Protein AF-A0AAD7AWJ8-F1 (afdb_monomer_lite)

Secondary structure (DSSP, 8-state):
-HHHHHHHH-TTPPP-SHHHHHHHHHHHHHHHHGGGSTTSHHHHHHHHHHHHHHHHHTT-----------TTT-HHHHHHTT--HHHHHHS-HHHHHHHHHH-HHHHHHHHHHHHHHHHHHHHT-----GGG--S--S-------

Foldseek 3Di:
DVVVVVCVVPVPDDQDDPVSVVVVVVVVVVLVVCCPVPPDPNVVVVVVVVVVVCCVVVVDPPQDFDDDPPQLVDCVLVVLVVHDSVNSVPDDSVRSVVVCVVPVPSVVVVVVVVVVVVPVVVVPPDPDPPVPPDDDDPDPTDRDD

InterPro domains:
  IPR025476 Helitron helicase-like domain [PF14214] (18-119)

pLDDT: mean 78.1, std 15.89, range [35.0, 94.25]

Radius of gyration: 24.48 Å; chains: 1; bounding box: 65×31×50 Å

Sequence (145 aa):
MELIRKWEFNPNAKPSNKDEKKAMRTLSKLKVLARDLKGSSSYKQCRCNEIRELIKKLFTPALFLTLNPADVADPLLGAMTGVLPDEWKSWNSFERHKFIVDNPGPAAIFFDEVIKAFIPLAGSASYVPPHMLRTQSPFKMEVSV

Structure (mmCIF, N/CA/C/O backbone):
data_AF-A0AAD7AWJ8-F1
#
_entry.id   AF-A0AAD7AWJ8-F1
#
loop_
_atom_site.group_PDB
_atom_site.id
_atom_site.type_symbol
_atom_site.label_atom_id
_atom_site.label_alt_id
_atom_site.label_comp_id
_atom_site.label_asym_id
_atom_site.label_entity_id
_atom_site.label_seq_id
_atom_site.pdbx_PDB_ins_code
_atom_site.Cartn_x
_atom_site.Cartn_y
_atom_site.Cartn_z
_atom_site.occupancy
_atom_site.B_iso_or_equiv
_atom_site.auth_seq_id
_atom_site.auth_comp_id
_atom_site.auth_asym_id
_atom_site.auth_atom_id
_atom_site.pdbx_PDB_model_num
ATOM 1 N N . MET A 1 1 ? -38.236 1.213 10.556 1.00 58.94 1 MET A N 1
ATOM 2 C CA . MET A 1 1 ? -38.077 2.234 9.498 1.00 58.94 1 MET A CA 1
ATOM 3 C C . MET A 1 1 ? -37.758 3.620 10.057 1.00 58.94 1 MET A C 1
ATOM 5 O O . MET A 1 1 ? -36.917 4.286 9.476 1.00 58.94 1 MET A O 1
ATOM 9 N N . GLU A 1 2 ? -38.339 4.054 11.185 1.00 74.94 2 GLU A N 1
ATOM 10 C CA . GLU A 1 2 ? -38.058 5.399 11.732 1.00 74.94 2 GLU A CA 1
ATOM 11 C C . GLU A 1 2 ? -36.612 5.625 12.198 1.00 74.94 2 GLU A C 1
ATOM 13 O O . GLU A 1 2 ? -36.048 6.674 11.907 1.00 74.94 2 GLU A O 1
ATOM 18 N N . LEU A 1 3 ? -35.975 4.638 12.843 1.00 79.50 3 LEU A N 1
ATOM 19 C CA . LEU A 1 3 ? -34.597 4.789 13.338 1.00 79.50 3 LEU A CA 1
ATOM 20 C C . LEU A 1 3 ? -33.586 5.074 12.214 1.00 79.50 3 LEU A C 1
ATOM 22 O O . LEU A 1 3 ? -32.659 5.851 12.409 1.00 79.50 3 LEU A O 1
ATOM 26 N N . ILE A 1 4 ? -33.789 4.467 11.038 1.00 83.81 4 ILE A N 1
ATOM 27 C CA . ILE A 1 4 ? -32.932 4.657 9.858 1.00 83.81 4 ILE A CA 1
ATOM 28 C C . ILE A 1 4 ? -33.041 6.104 9.375 1.00 83.81 4 ILE A C 1
ATOM 30 O O . ILE A 1 4 ? -32.034 6.800 9.324 1.00 83.81 4 ILE A O 1
ATOM 34 N N . ARG A 1 5 ? -34.268 6.592 9.151 1.00 87.38 5 ARG A N 1
ATOM 35 C CA . ARG A 1 5 ? -34.521 7.986 8.747 1.00 87.38 5 ARG A CA 1
ATOM 36 C C . ARG A 1 5 ? -33.967 8.994 9.755 1.00 87.38 5 ARG A C 1
ATOM 38 O O . ARG A 1 5 ? -33.432 10.034 9.385 1.00 87.38 5 ARG A O 1
ATOM 45 N N . LYS A 1 6 ? -34.068 8.676 11.048 1.00 86.31 6 LYS A N 1
ATOM 46 C CA . LYS A 1 6 ? -33.546 9.515 12.131 1.00 86.31 6 LYS A CA 1
ATOM 47 C C . LYS A 1 6 ? -32.018 9.627 12.094 1.00 86.31 6 LYS A C 1
ATOM 49 O O . LYS A 1 6 ? -31.489 10.701 12.370 1.00 86.31 6 LYS A O 1
ATOM 54 N N . TRP A 1 7 ? -31.320 8.546 11.746 1.00 88.25 7 TRP A N 1
ATOM 55 C CA . TRP A 1 7 ? -29.863 8.530 11.590 1.00 88.25 7 TRP A CA 1
ATOM 56 C C . TRP A 1 7 ? -29.369 9.118 10.272 1.00 88.25 7 TRP A C 1
ATOM 58 O O . TRP A 1 7 ? -28.308 9.733 10.268 1.00 88.25 7 TRP A O 1
ATOM 68 N N . GLU A 1 8 ? -30.135 8.991 9.188 1.00 89.75 8 GLU A N 1
ATOM 69 C CA . GLU A 1 8 ? -29.846 9.676 7.921 1.00 89.75 8 GLU A CA 1
ATOM 70 C C . GLU A 1 8 ? -29.866 11.200 8.095 1.00 89.75 8 GLU A C 1
ATOM 72 O O . GLU A 1 8 ? -29.002 11.893 7.567 1.00 89.75 8 GLU A O 1
ATOM 77 N N . PHE A 1 9 ? -30.811 11.722 8.886 1.00 90.19 9 PHE A N 1
ATOM 78 C CA . PHE A 1 9 ? -30.892 13.153 9.187 1.00 90.19 9 PHE A CA 1
ATOM 79 C C . PHE A 1 9 ? -29.867 13.606 10.238 1.00 90.19 9 PHE A C 1
ATOM 81 O O . PHE A 1 9 ? -29.297 14.690 10.135 1.00 90.19 9 PHE A O 1
ATOM 88 N N . ASN A 1 10 ? -29.635 12.796 11.275 1.00 88.44 10 ASN A N 1
ATOM 89 C CA . ASN A 1 10 ? -28.653 13.088 12.314 1.00 88.44 10 ASN A CA 1
ATOM 90 C C . ASN A 1 10 ? -27.931 11.803 12.763 1.00 88.44 10 ASN A C 1
ATOM 92 O O . ASN A 1 10 ? -28.481 11.041 13.569 1.00 88.44 10 ASN A O 1
ATOM 96 N N . PRO A 1 11 ? -26.667 11.603 12.343 1.00 86.88 11 PRO A N 1
ATOM 97 C CA . PRO A 1 11 ? -25.876 10.422 12.696 1.00 86.88 11 PRO A CA 1
ATOM 98 C C . PRO A 1 11 ? -25.694 10.212 14.207 1.00 86.88 11 PRO A C 1
ATOM 100 O O . PRO A 1 11 ? -25.488 9.091 14.663 1.00 86.88 11 PRO A O 1
ATOM 103 N N . ASN A 1 12 ? -25.799 11.281 15.002 1.00 85.44 12 ASN A N 1
ATOM 104 C CA . ASN A 1 12 ? -25.639 11.249 16.456 1.00 85.44 12 ASN A CA 1
ATOM 105 C C . ASN A 1 12 ? -26.976 11.111 17.209 1.00 85.44 12 ASN A C 1
ATOM 107 O O . ASN A 1 12 ? -27.014 11.229 18.439 1.00 85.44 12 ASN A O 1
ATOM 111 N N . ALA A 1 13 ? -28.092 10.886 16.506 1.00 88.44 13 ALA A N 1
ATOM 112 C CA . ALA A 1 13 ? -29.397 10.778 17.140 1.00 88.44 13 ALA A CA 1
ATOM 113 C C . ALA A 1 13 ? -29.486 9.552 18.063 1.00 88.44 13 ALA A C 1
ATOM 115 O O . ALA A 1 13 ? -29.151 8.420 17.700 1.00 88.44 13 ALA A O 1
ATOM 116 N N . LYS A 1 14 ? -29.993 9.776 19.280 1.00 87.75 14 LYS A N 1
ATOM 117 C CA . LYS A 1 14 ? -30.173 8.720 20.282 1.00 87.75 14 LYS A CA 1
ATOM 118 C C . LYS A 1 14 ? -31.520 7.999 20.104 1.00 87.75 14 LYS A C 1
ATOM 120 O O . LYS A 1 14 ? -32.518 8.638 19.742 1.00 87.75 14 LYS A O 1
ATOM 125 N N . PRO A 1 15 ? -31.579 6.687 20.404 1.00 87.38 15 PRO A N 1
ATOM 126 C CA . PRO A 1 15 ? -32.832 5.942 20.444 1.00 87.38 15 PRO A CA 1
ATOM 127 C C . PRO A 1 15 ? -33.724 6.484 21.569 1.00 87.38 15 PRO A C 1
ATOM 129 O O . PRO A 1 15 ? -33.347 6.512 22.743 1.00 87.38 15 PRO A O 1
ATOM 132 N N . SER A 1 16 ? -34.917 6.923 21.199 1.00 88.00 16 SER A N 1
ATOM 133 C CA . SER A 1 16 ? -35.913 7.539 22.076 1.00 88.00 16 SER A CA 1
ATOM 134 C C . SER A 1 16 ? -36.955 6.533 22.551 1.00 88.00 16 SER A C 1
ATOM 136 O O . SER A 1 16 ? -37.210 6.439 23.755 1.00 88.00 16 SER A O 1
ATOM 138 N N . ASN A 1 17 ? -37.519 5.747 21.631 1.00 89.94 17 ASN A N 1
ATOM 139 C CA . ASN A 1 17 ? -38.640 4.858 21.929 1.00 89.94 17 ASN A CA 1
ATOM 140 C C . ASN A 1 17 ? -38.168 3.448 22.359 1.00 89.94 17 ASN A C 1
ATOM 142 O O . ASN A 1 17 ? -36.981 3.107 22.285 1.00 89.94 17 ASN A O 1
ATOM 146 N N . LYS A 1 18 ? -39.088 2.629 22.888 1.00 90.56 18 LYS A N 1
ATOM 147 C CA . LYS A 1 18 ? -38.760 1.283 23.400 1.00 90.56 18 LYS A CA 1
ATOM 148 C C . LYS A 1 18 ? -38.235 0.356 22.297 1.00 90.56 18 LYS A C 1
ATOM 150 O O . LYS A 1 18 ? -37.292 -0.397 22.552 1.00 90.56 18 LYS A O 1
ATOM 155 N N . ASP A 1 19 ? -38.782 0.448 21.091 1.00 87.75 19 ASP A N 1
ATOM 156 C CA . ASP A 1 19 ? -38.421 -0.420 19.967 1.00 87.75 19 ASP A CA 1
ATOM 157 C C . ASP A 1 19 ? -37.052 -0.066 19.384 1.00 87.75 19 ASP A C 1
ATOM 159 O O . ASP A 1 19 ? -36.230 -0.951 19.158 1.00 87.75 19 ASP A O 1
ATOM 163 N N . GLU A 1 20 ? -36.737 1.222 19.260 1.00 89.88 20 GLU A N 1
ATOM 164 C CA . GLU A 1 20 ? -35.418 1.744 18.902 1.00 89.88 20 GLU A CA 1
ATOM 165 C C . GLU A 1 20 ? -34.364 1.282 19.909 1.00 89.88 20 GLU A C 1
ATOM 167 O O . GLU A 1 20 ? -33.299 0.793 19.532 1.00 89.88 20 GLU A O 1
ATOM 172 N N . LYS A 1 21 ? -34.669 1.370 21.211 1.00 90.94 21 LYS A N 1
ATOM 173 C CA . LYS A 1 21 ? -33.772 0.874 22.265 1.00 90.94 21 LYS A CA 1
ATOM 174 C C . LYS A 1 21 ? -33.572 -0.641 22.165 1.00 90.94 21 LYS A C 1
ATOM 176 O O . LYS A 1 21 ? -32.459 -1.121 22.382 1.00 90.94 21 LYS A O 1
ATOM 181 N N . LYS A 1 22 ? -34.613 -1.406 21.823 1.00 91.50 22 LYS A N 1
ATOM 182 C CA . LYS A 1 22 ? -34.533 -2.864 21.628 1.00 91.50 22 LYS A CA 1
ATOM 183 C C . LYS A 1 22 ? -33.719 -3.232 20.381 1.00 91.50 22 LYS A C 1
ATOM 185 O O . LYS A 1 22 ? -32.866 -4.119 20.457 1.00 91.50 22 LYS A O 1
ATOM 190 N N . ALA A 1 23 ? -33.917 -2.522 19.273 1.00 89.12 23 ALA A N 1
ATOM 191 C CA . ALA A 1 23 ? -33.129 -2.669 18.052 1.00 89.12 23 ALA A CA 1
ATOM 192 C C . ALA A 1 23 ? -31.647 -2.375 18.321 1.00 89.12 23 ALA A C 1
ATOM 194 O O . ALA A 1 23 ? -30.788 -3.196 18.004 1.00 89.12 23 ALA A O 1
ATOM 195 N N . MET A 1 24 ? -31.349 -1.282 19.030 1.00 89.56 24 MET A N 1
ATOM 196 C CA . MET A 1 24 ? -29.982 -0.932 19.422 1.00 89.56 24 MET A CA 1
ATOM 197 C C . MET A 1 24 ? -29.328 -1.978 20.317 1.00 89.56 24 MET A C 1
ATOM 199 O O . MET A 1 24 ? -28.179 -2.342 20.093 1.00 89.56 24 MET A O 1
ATOM 203 N N . ARG A 1 25 ? -30.054 -2.526 21.298 1.00 90.94 25 ARG A N 1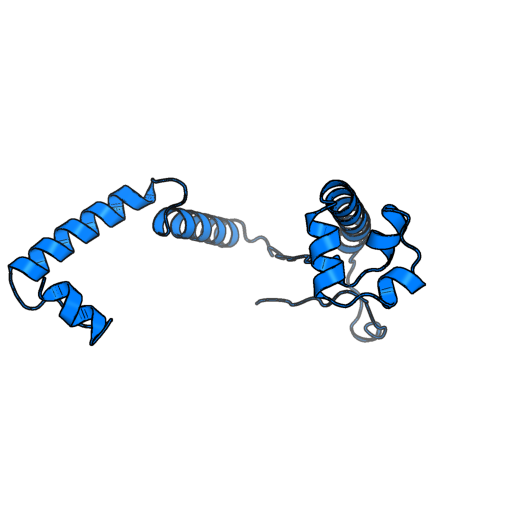
ATOM 204 C CA . ARG A 1 25 ? -29.540 -3.634 22.121 1.00 90.94 25 ARG A CA 1
ATOM 205 C C . ARG A 1 25 ? -29.194 -4.858 21.274 1.00 90.94 25 ARG A C 1
ATOM 207 O O . ARG A 1 25 ? -28.197 -5.518 21.549 1.00 90.94 25 ARG A O 1
ATOM 214 N N . THR A 1 26 ? -29.998 -5.154 20.258 1.00 90.25 26 THR A N 1
ATOM 215 C CA . THR A 1 26 ? -29.768 -6.287 19.351 1.00 90.25 26 THR A CA 1
ATOM 216 C C . THR A 1 26 ? -28.537 -6.047 18.476 1.00 90.25 26 THR A C 1
ATOM 218 O O . THR A 1 26 ? -27.658 -6.904 18.416 1.00 90.25 26 THR A O 1
ATOM 221 N N . LEU A 1 27 ? -28.408 -4.852 17.891 1.00 87.38 27 LEU A N 1
ATOM 222 C CA . LEU A 1 27 ? -27.224 -4.445 17.127 1.00 87.38 27 LEU A CA 1
ATOM 223 C C . LEU A 1 27 ? -25.948 -4.467 17.974 1.00 87.38 27 LEU A C 1
ATOM 225 O O . LEU A 1 27 ? -24.922 -4.957 17.516 1.00 87.38 27 LEU A O 1
ATOM 229 N N . SER A 1 28 ? -26.003 -4.005 19.226 1.00 85.75 28 SER A N 1
ATOM 230 C CA . SER A 1 28 ? -24.856 -4.071 20.137 1.00 85.75 28 SER A CA 1
ATOM 231 C C . SER A 1 28 ? -24.426 -5.510 20.419 1.00 85.75 28 SER A C 1
ATOM 233 O O . SER A 1 28 ? -23.231 -5.790 20.426 1.00 85.75 28 SER A O 1
ATOM 235 N N . LYS A 1 29 ? -25.373 -6.442 20.597 1.00 87.31 29 LYS A N 1
ATOM 236 C CA . LYS A 1 29 ? -25.061 -7.873 20.755 1.00 87.31 29 LYS A CA 1
ATOM 237 C C . LYS A 1 29 ? -24.415 -8.454 19.496 1.00 87.31 29 LYS A C 1
ATOM 239 O O . LYS A 1 29 ? -23.409 -9.147 19.600 1.00 87.31 29 LYS A O 1
ATOM 244 N N . LEU A 1 30 ? -24.938 -8.119 18.315 1.00 83.94 30 LEU A N 1
ATOM 245 C CA . LEU A 1 30 ? -24.335 -8.516 17.039 1.00 83.94 30 LEU A CA 1
ATOM 246 C C . LEU A 1 30 ? -22.922 -7.950 16.872 1.00 83.94 30 LEU A C 1
ATOM 248 O O . LEU A 1 30 ? -22.031 -8.658 16.421 1.00 83.94 30 LEU A O 1
ATOM 252 N N . LYS A 1 31 ? -22.689 -6.700 17.285 1.00 79.44 31 LYS A N 1
ATOM 253 C CA . LYS A 1 31 ? -21.367 -6.064 17.237 1.00 79.44 31 LYS A CA 1
ATOM 254 C C . LYS A 1 31 ? -20.340 -6.791 18.109 1.00 79.44 31 LYS A C 1
ATOM 256 O O . LYS A 1 31 ? -19.187 -6.904 17.706 1.00 79.44 31 LYS A O 1
ATOM 261 N N . VAL A 1 32 ? -20.755 -7.300 19.273 1.00 78.44 32 VAL A N 1
ATOM 262 C CA . VAL A 1 32 ? -19.895 -8.123 20.141 1.00 78.44 32 VAL A CA 1
ATOM 263 C C . VAL A 1 32 ? -19.515 -9.426 19.439 1.00 78.44 32 VAL A C 1
ATOM 265 O O . VAL A 1 32 ? -18.333 -9.738 19.373 1.00 78.44 32 VAL A O 1
ATOM 268 N N . LEU A 1 33 ? -20.481 -10.128 18.839 1.00 77.56 33 LEU A N 1
ATOM 269 C CA . LEU A 1 33 ? -20.227 -11.366 18.087 1.00 77.56 33 LEU A CA 1
ATOM 270 C C . LEU A 1 33 ? -19.363 -11.128 16.839 1.00 77.56 33 LEU A C 1
ATOM 272 O O . LEU A 1 33 ? -18.519 -11.943 16.484 1.00 77.56 33 LEU A O 1
ATOM 276 N N . ALA A 1 34 ? -19.532 -9.978 16.185 1.00 74.12 34 ALA A N 1
ATOM 277 C CA . ALA A 1 34 ? -18.757 -9.605 15.010 1.00 74.12 34 ALA A CA 1
ATOM 278 C C . ALA A 1 34 ? -17.281 -9.323 15.326 1.00 74.12 34 ALA A C 1
ATOM 280 O O . ALA A 1 34 ? -16.478 -9.267 14.397 1.00 74.12 34 ALA A O 1
ATOM 281 N N . ARG A 1 35 ? -16.892 -9.142 16.596 1.00 69.62 35 ARG A N 1
ATOM 282 C CA . ARG A 1 35 ? -15.489 -8.922 16.979 1.00 69.62 35 ARG A CA 1
ATOM 283 C C . ARG A 1 35 ? -14.588 -10.090 16.578 1.00 69.62 35 ARG A C 1
ATOM 285 O O . ARG A 1 35 ? -13.464 -9.842 16.154 1.00 69.62 35 ARG A O 1
ATOM 292 N N . ASP A 1 36 ? -15.107 -11.311 16.632 1.00 74.50 36 ASP A N 1
ATOM 293 C CA . ASP A 1 36 ? -14.354 -12.525 16.298 1.00 74.50 36 ASP A CA 1
ATOM 294 C C . ASP A 1 36 ? -14.485 -12.906 14.815 1.00 74.50 36 ASP A C 1
ATOM 296 O O . ASP A 1 36 ? -13.790 -13.791 14.315 1.00 74.50 36 ASP A O 1
ATOM 300 N N . LEU A 1 37 ? -15.338 -12.195 14.068 1.00 81.69 37 LEU A N 1
ATOM 301 C CA . LEU A 1 37 ? -15.486 -12.387 12.634 1.00 81.69 37 LEU A CA 1
ATOM 302 C C . LEU A 1 37 ? -14.303 -11.750 11.897 1.00 81.69 37 LEU A C 1
ATOM 304 O O . LEU A 1 37 ? -14.227 -10.526 11.740 1.00 81.69 37 LEU A O 1
ATOM 308 N N . LYS A 1 38 ? -13.391 -12.594 11.408 1.00 78.44 38 LYS A N 1
ATOM 309 C CA . LYS A 1 38 ? -12.217 -12.175 10.635 1.00 78.44 38 LYS A CA 1
ATOM 310 C C . LYS A 1 38 ? -12.633 -11.253 9.481 1.00 78.44 38 LYS A C 1
ATOM 312 O O . LYS A 1 38 ? -13.465 -11.606 8.654 1.00 78.44 38 LYS A O 1
ATOM 317 N N . GLY A 1 39 ? -12.038 -10.061 9.436 1.00 79.88 39 GLY A N 1
ATOM 318 C CA . GLY A 1 39 ? -12.308 -9.043 8.412 1.00 79.88 39 GLY A CA 1
ATOM 319 C C . GLY A 1 39 ? -13.353 -7.990 8.794 1.00 79.88 39 GLY A C 1
ATOM 320 O O . GLY A 1 39 ? -13.399 -6.939 8.152 1.00 79.88 39 GLY A O 1
ATOM 321 N N . SER A 1 40 ? -14.124 -8.195 9.868 1.00 82.25 40 SER A N 1
ATOM 322 C CA . SER A 1 40 ? -15.043 -7.173 10.372 1.00 82.25 40 SER A CA 1
ATOM 3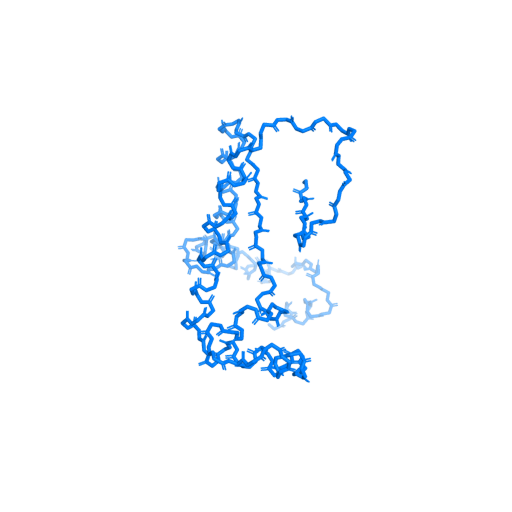23 C C . SER A 1 40 ? -14.295 -5.929 10.880 1.00 82.25 40 SER A C 1
ATOM 325 O O . SER A 1 40 ? -13.122 -5.981 11.264 1.00 82.25 40 SER A O 1
ATOM 327 N N . SER A 1 41 ? -14.991 -4.791 10.941 1.00 81.88 41 SER A N 1
ATOM 328 C CA . SER A 1 41 ? -14.461 -3.557 11.544 1.00 81.88 41 SER A CA 1
ATOM 329 C C . SER A 1 41 ? -14.001 -3.777 12.995 1.00 81.88 41 SER A C 1
ATOM 331 O O . SER A 1 41 ? -12.938 -3.301 13.393 1.00 81.88 41 SER A O 1
ATOM 333 N N . SER A 1 42 ? -14.782 -4.527 13.779 1.00 78.44 42 SER A N 1
ATOM 334 C CA . SER A 1 42 ? -14.485 -4.777 15.194 1.00 78.44 42 SER A CA 1
ATOM 335 C C . SER A 1 42 ? -13.304 -5.737 15.372 1.00 78.44 42 SER A C 1
ATOM 337 O O . SER A 1 42 ? -12.504 -5.535 16.284 1.00 78.44 42 SER A O 1
ATOM 339 N N . TYR A 1 43 ? -13.131 -6.703 14.462 1.00 83.25 43 TYR A N 1
ATOM 340 C CA . TYR A 1 43 ? -11.949 -7.564 14.403 1.00 83.25 43 TYR A CA 1
ATOM 341 C C . TYR A 1 43 ? -10.680 -6.753 14.120 1.00 83.25 43 TYR A C 1
ATOM 343 O O . TYR A 1 43 ? -9.709 -6.845 14.870 1.00 83.25 43 TYR A O 1
ATOM 351 N N . LYS A 1 44 ? -10.695 -5.886 13.095 1.00 85.62 44 LYS A N 1
ATOM 352 C CA . LYS A 1 44 ? -9.555 -5.004 12.771 1.00 85.62 44 LYS A CA 1
ATOM 353 C C . LYS A 1 44 ? -9.169 -4.125 13.964 1.00 85.62 44 LYS A C 1
ATOM 355 O O . LYS A 1 44 ? -8.002 -4.084 14.343 1.00 85.62 44 LYS A O 1
ATOM 360 N N . GLN A 1 45 ? -10.156 -3.494 14.607 1.00 86.31 45 GLN A N 1
ATOM 361 C CA . GLN A 1 45 ? -9.922 -2.674 15.797 1.00 86.31 45 GLN A CA 1
ATOM 362 C C . GLN A 1 45 ? -9.320 -3.487 16.954 1.00 86.31 45 GLN A C 1
ATOM 364 O O . GLN A 1 45 ? -8.418 -2.997 17.632 1.00 86.31 45 GLN A O 1
ATOM 369 N N . CYS A 1 46 ? -9.793 -4.720 17.176 1.00 86.25 46 CYS A N 1
ATOM 370 C CA . CYS A 1 46 ? -9.246 -5.614 18.197 1.00 86.25 46 CYS A CA 1
ATOM 371 C C . CYS A 1 46 ? -7.755 -5.881 17.965 1.00 86.25 46 CYS A C 1
ATOM 373 O O . CYS A 1 46 ? -6.955 -5.672 18.872 1.00 86.25 46 CYS A O 1
ATOM 375 N N . ARG A 1 47 ? -7.369 -6.227 16.731 1.00 87.44 47 ARG A N 1
ATOM 376 C CA . ARG A 1 47 ? -5.967 -6.485 16.365 1.00 87.44 47 ARG A CA 1
ATOM 377 C 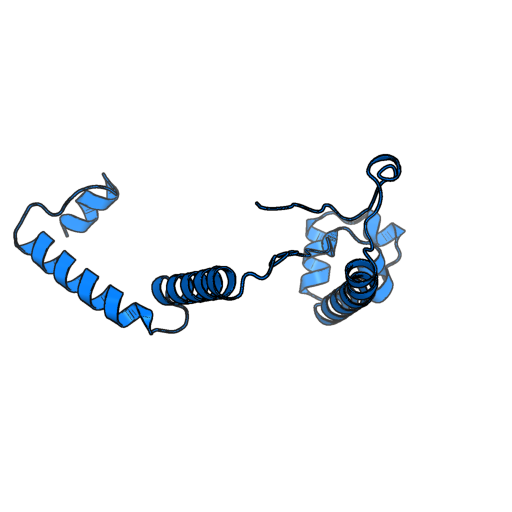C . ARG A 1 47 ? -5.081 -5.249 16.531 1.00 87.44 47 ARG A C 1
ATOM 379 O O . ARG A 1 47 ? -3.981 -5.356 17.060 1.00 87.44 47 ARG A O 1
ATOM 386 N N . CYS A 1 48 ? -5.559 -4.062 16.152 1.00 86.56 48 CYS A N 1
ATOM 387 C CA . CYS A 1 48 ? -4.817 -2.819 16.392 1.00 86.56 48 CYS A CA 1
ATOM 388 C C . CYS A 1 48 ? -4.635 -2.534 17.889 1.00 86.56 48 CYS A C 1
ATOM 390 O O . CYS A 1 48 ? -3.578 -2.061 18.300 1.00 86.56 48 CYS A O 1
ATOM 392 N N . ASN A 1 49 ? -5.657 -2.807 18.706 1.00 88.25 49 ASN A N 1
ATOM 393 C CA . ASN A 1 49 ? -5.552 -2.661 20.155 1.00 88.25 49 ASN A CA 1
ATOM 394 C C . ASN A 1 49 ? -4.526 -3.647 20.737 1.00 88.25 49 ASN A C 1
ATOM 396 O O . ASN A 1 49 ? -3.704 -3.228 21.540 1.00 88.25 49 ASN A O 1
ATOM 400 N N . GLU A 1 50 ? -4.521 -4.909 20.299 1.00 88.56 50 GLU A N 1
ATOM 401 C CA . GLU A 1 50 ? -3.520 -5.908 20.710 1.00 88.56 50 GLU A CA 1
ATOM 402 C C . GLU A 1 50 ? -2.093 -5.461 20.379 1.00 88.56 50 GLU A C 1
ATOM 404 O O . GLU A 1 50 ? -1.227 -5.501 21.248 1.00 88.56 50 GLU A O 1
ATOM 409 N N . ILE A 1 51 ? -1.854 -4.966 19.159 1.00 84.25 51 ILE A N 1
ATOM 410 C CA . ILE A 1 51 ? -0.548 -4.425 18.753 1.00 84.25 51 ILE A CA 1
ATOM 411 C C . ILE A 1 51 ? -0.138 -3.263 19.668 1.00 84.25 51 ILE A C 1
ATOM 413 O O . ILE A 1 51 ? 0.987 -3.243 20.160 1.00 84.25 51 ILE A O 1
ATOM 417 N N . ARG A 1 52 ? -1.053 -2.325 19.960 1.00 83.62 52 ARG A N 1
ATOM 418 C CA . ARG A 1 52 ? -0.777 -1.208 20.883 1.00 83.62 52 ARG A CA 1
ATOM 419 C C . ARG A 1 52 ? -0.422 -1.680 22.289 1.00 83.62 52 ARG A C 1
ATOM 421 O O . ARG A 1 52 ? 0.501 -1.135 22.886 1.00 83.62 52 ARG A O 1
ATOM 428 N N . GLU A 1 53 ? -1.117 -2.681 22.815 1.00 86.25 53 GLU A N 1
ATOM 429 C CA . GLU A 1 53 ? -0.810 -3.229 24.140 1.00 86.25 53 GLU A CA 1
ATOM 430 C C . GLU A 1 53 ? 0.522 -3.993 24.160 1.00 86.25 53 GLU A C 1
ATOM 432 O O . GLU A 1 53 ? 1.276 -3.873 25.125 1.00 86.25 53 GLU A O 1
ATOM 437 N N . LEU A 1 54 ? 0.871 -4.704 23.082 1.00 82.19 54 LEU A N 1
ATOM 438 C CA . LEU A 1 54 ? 2.190 -5.327 22.936 1.00 82.19 54 LEU A CA 1
ATOM 439 C C . LEU A 1 54 ? 3.314 -4.282 22.939 1.00 82.19 54 LEU A C 1
ATOM 441 O O . LEU A 1 54 ? 4.293 -4.460 23.660 1.00 82.19 54 LEU A O 1
ATOM 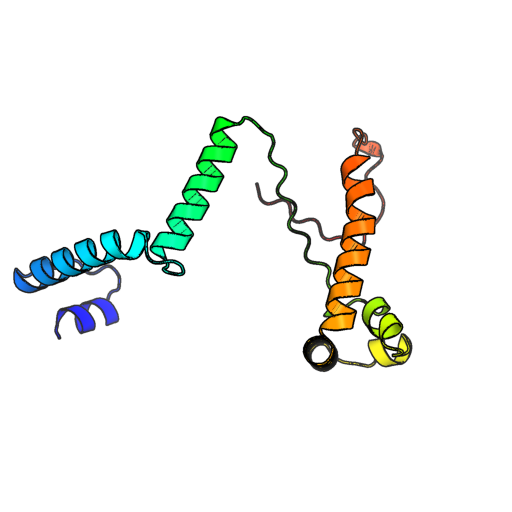445 N N . ILE A 1 55 ? 3.147 -3.173 22.211 1.00 77.31 55 ILE A N 1
ATOM 446 C CA . ILE A 1 55 ? 4.114 -2.060 22.184 1.00 77.31 55 ILE A CA 1
ATOM 447 C C . ILE A 1 55 ? 4.300 -1.471 23.585 1.00 77.31 55 ILE A C 1
ATOM 449 O O . ILE A 1 55 ? 5.427 -1.340 24.058 1.00 77.31 55 ILE A O 1
ATOM 453 N N . LYS A 1 56 ? 3.195 -1.156 24.276 1.00 81.44 56 LYS A N 1
ATOM 454 C CA . LYS A 1 56 ? 3.235 -0.599 25.637 1.00 81.44 56 LYS A CA 1
ATOM 455 C C . LYS A 1 56 ? 3.926 -1.536 26.624 1.00 81.44 56 LYS A C 1
ATOM 457 O O . LYS A 1 56 ? 4.686 -1.078 27.468 1.00 81.44 56 LYS A O 1
ATOM 462 N N . LYS A 1 57 ? 3.642 -2.839 26.539 1.00 82.69 57 LYS A N 1
ATOM 463 C CA . LYS A 1 57 ? 4.158 -3.837 27.482 1.00 82.69 57 LYS A CA 1
ATOM 464 C C . LYS A 1 57 ? 5.640 -4.133 27.273 1.00 82.69 57 LYS A C 1
ATOM 466 O O . LYS A 1 57 ? 6.351 -4.360 28.246 1.00 82.69 57 LYS A O 1
ATOM 471 N N . LEU A 1 58 ? 6.096 -4.181 26.024 1.00 77.38 58 LEU A N 1
ATOM 472 C CA . LEU A 1 58 ? 7.452 -4.621 25.699 1.00 77.38 58 LEU A CA 1
ATOM 473 C C . LEU A 1 58 ? 8.500 -3.503 25.797 1.00 77.38 58 LEU A C 1
ATOM 475 O O . LEU A 1 58 ? 9.662 -3.773 25.501 1.00 77.38 58 LEU A O 1
ATOM 479 N N . PHE A 1 59 ? 8.114 -2.279 26.202 1.00 62.16 59 PHE A N 1
ATOM 480 C CA . PHE A 1 59 ? 8.989 -1.094 26.322 1.00 62.16 59 PHE A CA 1
ATOM 481 C C . PHE A 1 59 ? 9.942 -0.910 25.137 1.00 62.16 59 PHE A C 1
ATOM 483 O O . PHE A 1 59 ? 11.014 -0.320 25.252 1.00 62.16 59 PHE A O 1
ATOM 490 N N . THR A 1 60 ? 9.569 -1.440 23.978 1.00 58.00 60 THR A N 1
ATOM 491 C CA . THR A 1 60 ? 10.408 -1.365 22.802 1.00 58.00 60 THR A CA 1
ATOM 492 C C . THR A 1 60 ? 10.138 0.014 22.226 1.00 58.00 60 THR A C 1
ATOM 494 O O . THR A 1 60 ? 8.966 0.315 21.973 1.00 58.00 60 THR A O 1
ATOM 497 N N . PRO A 1 61 ? 11.148 0.877 22.019 1.00 60.44 61 PRO A N 1
ATOM 498 C CA . PRO A 1 61 ? 11.001 1.98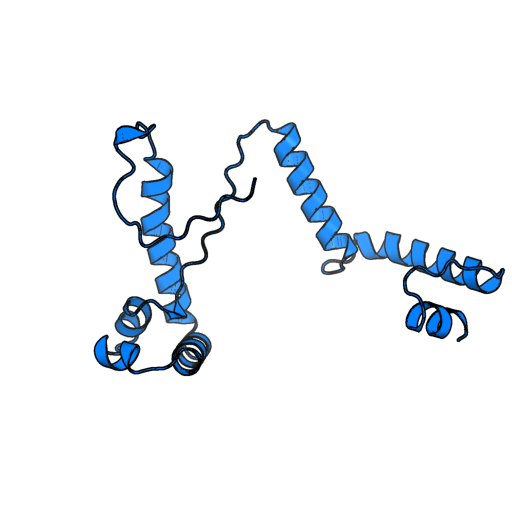2 21.088 1.00 60.44 61 PRO A CA 1
ATOM 499 C C . PRO A 1 61 ? 10.730 1.351 19.721 1.00 60.44 61 PRO A C 1
ATOM 501 O O . PRO A 1 61 ? 11.634 0.992 18.973 1.00 60.44 61 PRO A O 1
ATOM 504 N N . ALA A 1 62 ? 9.456 1.082 19.459 1.00 59.22 62 ALA A N 1
ATOM 505 C CA . ALA A 1 62 ? 9.006 0.450 18.246 1.00 59.22 62 ALA A CA 1
ATOM 506 C C . ALA A 1 62 ? 9.000 1.549 17.191 1.00 59.22 62 ALA A C 1
ATOM 508 O O . ALA A 1 62 ? 8.057 2.331 17.079 1.00 59.22 62 ALA A O 1
ATOM 509 N N . LEU A 1 63 ? 10.115 1.655 16.475 1.00 64.44 63 LEU A N 1
ATOM 510 C CA . LEU A 1 63 ? 10.215 2.507 15.308 1.00 64.44 63 LEU A CA 1
ATOM 511 C C . LEU A 1 63 ? 9.373 1.865 14.199 1.00 64.44 63 LEU A C 1
ATOM 513 O O . LEU A 1 63 ? 9.800 0.916 13.543 1.00 64.44 63 LEU A O 1
ATOM 517 N N . PHE A 1 64 ? 8.150 2.359 14.020 1.00 63.59 64 PHE A N 1
ATOM 518 C CA . PHE A 1 64 ? 7.293 1.957 12.910 1.00 63.59 64 PHE A CA 1
ATOM 519 C C . PHE A 1 64 ? 7.679 2.750 11.667 1.00 63.59 64 PHE A C 1
ATOM 521 O O . PHE A 1 64 ? 7.251 3.887 11.479 1.00 63.59 64 PHE A O 1
ATOM 528 N N . LEU A 1 65 ? 8.494 2.139 10.810 1.00 66.62 65 LEU A N 1
ATOM 529 C CA . LEU A 1 65 ? 8.794 2.675 9.487 1.00 66.62 65 LEU A CA 1
ATOM 530 C C . LEU A 1 65 ? 7.788 2.107 8.493 1.00 66.62 65 LEU A C 1
ATOM 532 O O . LEU A 1 65 ? 7.799 0.914 8.197 1.00 66.62 65 LEU A O 1
ATOM 536 N N . THR A 1 66 ? 6.916 2.969 7.976 1.00 71.00 66 THR A N 1
ATOM 537 C CA . THR A 1 66 ? 6.116 2.628 6.798 1.00 71.00 66 THR A CA 1
ATOM 538 C C . THR A 1 66 ? 6.912 3.042 5.573 1.00 71.00 66 THR A C 1
ATOM 540 O O . THR A 1 66 ? 7.063 4.229 5.296 1.00 71.00 66 THR A O 1
ATOM 543 N N . LEU A 1 67 ? 7.452 2.060 4.859 1.00 69.19 67 LEU A N 1
ATOM 544 C CA . LEU A 1 67 ? 8.127 2.287 3.589 1.00 69.19 67 LEU A CA 1
ATOM 545 C C . LEU A 1 67 ? 7.099 2.113 2.483 1.00 69.19 67 LEU A C 1
ATOM 547 O O . LEU A 1 67 ? 6.613 1.010 2.247 1.00 69.19 67 LEU A O 1
ATOM 551 N N . ASN A 1 68 ? 6.761 3.216 1.830 1.00 71.25 68 ASN A N 1
ATOM 552 C CA . ASN A 1 68 ? 5.983 3.201 0.604 1.00 71.25 68 ASN A CA 1
ATOM 553 C C . ASN A 1 68 ? 6.910 3.661 -0.527 1.00 71.25 68 ASN A C 1
ATOM 555 O O . ASN A 1 68 ? 6.976 4.868 -0.783 1.00 71.25 68 ASN A O 1
ATOM 559 N N . PRO A 1 69 ? 7.720 2.761 -1.119 1.00 68.44 69 PRO A N 1
ATOM 560 C CA . PRO A 1 69 ? 8.527 3.143 -2.265 1.00 68.44 69 PRO A CA 1
ATOM 561 C C . PRO A 1 69 ? 7.581 3.642 -3.354 1.00 68.44 69 PRO A C 1
ATOM 563 O O . PRO A 1 69 ? 6.588 2.988 -3.658 1.00 68.44 69 PRO A O 1
ATOM 566 N N . ALA A 1 70 ? 7.853 4.827 -3.898 1.00 73.88 70 ALA A N 1
ATOM 567 C CA . ALA A 1 70 ? 7.053 5.402 -4.972 1.00 73.88 70 ALA A CA 1
ATOM 568 C C . ALA A 1 70 ? 7.371 4.685 -6.296 1.00 73.88 70 ALA A C 1
ATOM 570 O O . ALA A 1 70 ? 7.965 5.263 -7.203 1.00 73.88 70 ALA A O 1
ATOM 571 N N . ASP A 1 71 ? 6.983 3.416 -6.378 1.00 71.75 71 ASP A N 1
ATOM 572 C CA . ASP A 1 71 ? 7.125 2.507 -7.517 1.00 71.75 71 ASP A CA 1
ATOM 573 C C . ASP A 1 71 ? 6.609 3.114 -8.833 1.00 71.75 71 ASP A C 1
ATOM 575 O O . ASP A 1 71 ? 7.258 3.013 -9.869 1.00 71.75 71 ASP A O 1
ATOM 579 N N . VAL A 1 72 ? 5.505 3.859 -8.782 1.00 81.00 72 VAL A N 1
ATOM 580 C CA . VAL A 1 72 ? 4.928 4.594 -9.925 1.00 81.00 72 VAL A CA 1
ATOM 581 C C . VAL A 1 72 ? 5.862 5.669 -10.482 1.00 81.00 72 VAL A C 1
ATOM 583 O O . VAL A 1 72 ? 5.832 5.978 -11.675 1.00 81.00 72 VAL A O 1
ATOM 586 N N . ALA A 1 73 ? 6.653 6.311 -9.627 1.00 78.94 73 ALA A N 1
ATOM 587 C CA . ALA A 1 73 ? 7.503 7.419 -10.038 1.00 78.94 73 ALA A CA 1
ATOM 588 C C . ALA A 1 73 ? 8.892 6.953 -10.487 1.00 78.94 73 ALA A C 1
ATOM 590 O O . ALA A 1 73 ? 9.560 7.702 -11.201 1.00 78.94 73 ALA A O 1
ATOM 591 N N . ASP A 1 74 ? 9.309 5.748 -10.096 1.00 85.12 74 ASP A N 1
ATOM 592 C CA . ASP A 1 74 ? 10.678 5.276 -10.258 1.00 85.12 74 ASP A CA 1
ATOM 593 C C . ASP A 1 74 ? 10.911 4.631 -11.640 1.00 85.12 74 ASP A C 1
ATOM 595 O O . ASP A 1 74 ? 10.346 3.575 -11.937 1.00 85.12 74 ASP A O 1
ATOM 599 N N . PRO A 1 75 ? 11.761 5.221 -12.506 1.00 86.56 75 PRO A N 1
ATOM 600 C CA . PRO A 1 75 ? 12.098 4.631 -13.799 1.00 86.56 75 PRO A CA 1
ATOM 601 C C . PRO A 1 75 ? 12.802 3.276 -13.699 1.00 86.56 75 PRO A C 1
ATOM 603 O O . PRO A 1 75 ? 12.841 2.554 -14.695 1.00 86.56 75 PRO A O 1
ATOM 606 N N . LEU A 1 76 ? 13.364 2.919 -12.537 1.00 86.50 76 LEU A N 1
ATOM 607 C CA . LEU A 1 76 ? 14.010 1.625 -12.329 1.00 86.50 76 LEU A CA 1
ATOM 608 C C . LEU A 1 76 ? 13.023 0.475 -12.542 1.00 86.50 76 LEU A C 1
ATOM 610 O O . LEU A 1 76 ? 13.382 -0.532 -13.149 1.00 86.50 76 LEU A O 1
ATOM 614 N N . LEU A 1 77 ? 11.767 0.652 -12.126 1.00 87.19 77 LEU A N 1
ATOM 615 C CA . LEU A 1 77 ? 10.718 -0.335 -12.355 1.00 87.19 77 LEU A CA 1
ATOM 616 C C . LEU A 1 77 ? 10.448 -0.538 -13.853 1.00 87.19 77 LEU A C 1
ATOM 618 O O . LEU A 1 77 ? 10.359 -1.673 -14.322 1.00 87.19 77 LEU A O 1
ATOM 622 N N . GLY A 1 78 ? 10.401 0.555 -14.620 1.00 87.75 78 GLY A N 1
ATOM 623 C CA . GLY A 1 78 ? 10.345 0.505 -16.082 1.00 87.75 78 GLY A CA 1
ATOM 624 C C . GLY A 1 78 ? 11.545 -0.236 -16.675 1.00 87.75 78 GLY A C 1
ATOM 625 O O . GLY A 1 78 ? 11.373 -1.177 -17.448 1.00 87.75 78 GLY A O 1
ATOM 626 N N . ALA A 1 79 ? 12.760 0.091 -16.237 1.00 87.81 79 ALA A N 1
ATOM 627 C CA . ALA A 1 79 ? 13.979 -0.548 -16.730 1.00 87.81 79 ALA A CA 1
ATOM 628 C C . ALA A 1 79 ? 14.006 -2.067 -16.473 1.00 87.81 79 ALA A C 1
ATOM 630 O O . ALA A 1 79 ? 14.410 -2.830 -17.350 1.00 87.81 79 ALA A O 1
ATOM 631 N N . MET A 1 80 ? 13.509 -2.528 -15.318 1.00 86.12 80 MET A N 1
ATOM 632 C CA . MET A 1 80 ? 13.406 -3.960 -14.980 1.00 86.12 80 MET A CA 1
ATOM 633 C C . MET A 1 80 ? 12.445 -4.737 -15.891 1.00 86.12 80 MET A C 1
ATOM 635 O O . MET A 1 80 ? 12.522 -5.961 -15.969 1.00 86.12 80 MET A O 1
ATOM 639 N N . THR A 1 81 ? 11.558 -4.032 -16.591 1.00 87.38 81 THR A N 1
ATOM 640 C CA . THR A 1 81 ? 10.607 -4.602 -17.557 1.00 87.38 81 THR A CA 1
ATOM 641 C C . THR A 1 81 ? 11.005 -4.366 -19.012 1.00 87.38 81 THR A C 1
ATOM 643 O O . THR A 1 81 ? 10.280 -4.767 -19.919 1.00 87.38 81 THR A O 1
ATOM 646 N N . GLY A 1 82 ? 12.169 -3.751 -19.246 1.00 89.00 82 GLY A N 1
ATOM 647 C CA . GLY A 1 82 ? 12.672 -3.429 -20.581 1.00 89.00 82 GLY A CA 1
ATOM 648 C C . GLY A 1 82 ? 12.160 -2.105 -21.156 1.00 89.00 82 GLY A C 1
ATOM 649 O O . GLY A 1 82 ? 12.464 -1.803 -22.307 1.00 89.00 82 GLY A O 1
ATOM 650 N N . VAL A 1 83 ? 11.425 -1.302 -20.379 1.00 91.50 83 VAL A N 1
ATOM 651 C CA . VAL A 1 83 ? 11.009 0.051 -20.775 1.00 91.50 83 VAL A CA 1
ATOM 652 C C . VAL A 1 83 ? 12.190 1.002 -20.608 1.00 91.50 83 VAL A C 1
ATOM 654 O O . VAL A 1 83 ? 12.820 1.059 -19.548 1.00 91.50 83 VAL A O 1
ATOM 657 N N . LEU A 1 84 ? 12.501 1.772 -21.651 1.00 92.50 84 LEU A N 1
ATOM 658 C CA . LEU A 1 84 ? 13.595 2.739 -21.594 1.00 92.50 84 LEU A CA 1
ATOM 659 C C . LEU A 1 84 ? 13.253 3.892 -20.629 1.00 92.50 84 LEU A C 1
ATOM 661 O O . LEU A 1 84 ? 12.103 4.332 -20.580 1.00 92.50 84 LEU A O 1
ATOM 665 N N . PRO A 1 85 ? 14.228 4.462 -19.893 1.00 88.00 85 PRO A N 1
ATOM 666 C CA . PRO A 1 85 ? 13.954 5.543 -18.943 1.00 88.00 85 PRO A CA 1
ATOM 667 C C . PRO A 1 85 ? 13.289 6.778 -19.565 1.00 88.00 85 PRO A C 1
ATOM 669 O O . PRO A 1 85 ? 12.475 7.432 -18.914 1.00 88.00 85 PRO A O 1
ATOM 672 N N . ASP A 1 86 ? 13.623 7.106 -20.812 1.00 91.75 86 ASP A N 1
ATOM 673 C CA . ASP A 1 86 ? 13.037 8.249 -21.519 1.00 91.75 86 ASP A CA 1
ATOM 674 C C . ASP A 1 86 ? 11.586 7.977 -21.934 1.00 91.75 86 ASP A C 1
ATOM 676 O O . ASP A 1 86 ? 10.735 8.862 -21.831 1.00 91.75 86 ASP A O 1
ATOM 680 N N . GLU A 1 87 ? 11.279 6.730 -22.298 1.00 92.38 87 GLU A N 1
ATOM 681 C CA . GLU A 1 87 ? 9.914 6.273 -22.559 1.00 92.38 87 GLU A CA 1
ATOM 682 C C . GLU A 1 87 ? 9.079 6.316 -21.272 1.00 92.38 87 GLU A C 1
ATOM 684 O O . GLU A 1 87 ? 8.017 6.934 -21.244 1.00 92.38 87 GLU A O 1
ATOM 689 N N . TRP A 1 88 ? 9.603 5.794 -20.160 1.00 91.00 88 TRP A N 1
ATOM 690 C CA . TRP A 1 88 ? 8.938 5.854 -18.854 1.00 91.00 88 TRP A CA 1
ATOM 691 C C . TRP A 1 88 ? 8.628 7.289 -18.408 1.00 91.00 88 TRP A C 1
ATOM 693 O O . TRP A 1 88 ? 7.539 7.588 -17.907 1.00 91.00 88 TRP A O 1
ATOM 703 N N . LYS A 1 89 ? 9.583 8.209 -18.598 1.00 90.00 89 LYS A N 1
ATOM 704 C CA . LYS A 1 89 ? 9.409 9.632 -18.269 1.00 90.00 89 LYS A CA 1
ATOM 705 C C . LYS A 1 89 ? 8.336 10.299 -19.122 1.00 90.00 89 LYS A C 1
ATOM 707 O O . LYS A 1 89 ? 7.676 11.206 -18.619 1.00 90.00 89 LYS A O 1
ATOM 712 N N . SER A 1 90 ? 8.161 9.853 -20.366 1.00 94.25 90 SER A N 1
ATOM 713 C CA . SER A 1 90 ? 7.126 10.371 -21.265 1.00 94.25 90 SER A CA 1
ATOM 714 C C . SER A 1 90 ? 5.710 10.003 -20.810 1.00 94.25 90 SER A C 1
ATOM 716 O O . SER 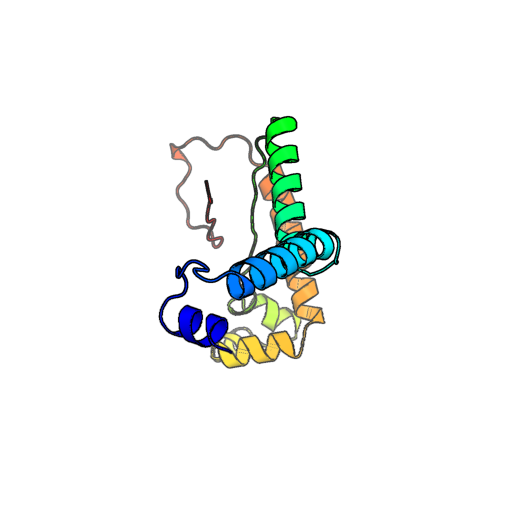A 1 90 ? 4.773 10.751 -21.083 1.00 94.25 90 SER A O 1
ATOM 718 N N . TRP A 1 91 ? 5.558 8.903 -20.062 1.00 93.44 91 TRP A N 1
ATOM 719 C CA . TRP A 1 91 ? 4.263 8.452 -19.559 1.00 93.44 91 TRP A CA 1
ATOM 720 C C . TRP A 1 91 ? 3.729 9.343 -18.444 1.00 93.44 91 TRP A C 1
ATOM 722 O O . TRP A 1 91 ? 4.468 9.814 -17.573 1.00 93.44 91 TRP A O 1
ATOM 732 N N . ASN A 1 92 ? 2.413 9.513 -18.427 1.00 93.69 92 ASN A N 1
ATOM 733 C CA . ASN A 1 92 ? 1.705 10.149 -17.328 1.00 93.69 92 ASN A CA 1
ATOM 734 C C . ASN A 1 92 ? 1.516 9.180 -16.140 1.00 93.69 92 ASN A C 1
ATOM 736 O O . ASN A 1 92 ? 1.771 7.978 -16.222 1.00 93.69 92 ASN A O 1
ATOM 740 N N . SER A 1 93 ? 1.052 9.707 -15.001 1.00 90.00 93 SER A N 1
ATOM 741 C CA . SER A 1 93 ? 0.860 8.908 -13.779 1.00 90.00 93 SER A CA 1
ATOM 742 C C . SER A 1 93 ? -0.088 7.721 -13.986 1.00 90.00 93 SER A C 1
ATOM 744 O O . SER A 1 93 ? 0.165 6.636 -13.467 1.00 90.00 93 SER A O 1
ATOM 746 N N . PHE A 1 94 ? -1.163 7.899 -14.757 1.00 93.25 94 PHE A N 1
ATOM 747 C CA . PHE A 1 94 ? -2.143 6.843 -14.999 1.00 93.25 94 PHE A CA 1
ATOM 748 C C . PHE A 1 94 ? -1.555 5.702 -15.836 1.00 93.25 94 PHE A C 1
ATOM 750 O O . PHE A 1 94 ? -1.756 4.537 -15.504 1.00 93.25 94 PHE A O 1
ATOM 757 N N . GLU A 1 95 ? -0.788 6.025 -16.875 1.00 93.69 95 GLU A N 1
ATOM 758 C CA . GLU A 1 95 ? -0.100 5.043 -17.720 1.00 93.69 95 GLU A CA 1
ATOM 759 C C . GLU A 1 95 ? 0.888 4.200 -16.912 1.00 93.69 95 GLU A C 1
ATOM 761 O O . GLU A 1 95 ? 0.866 2.974 -17.009 1.00 93.69 95 GLU A O 1
ATOM 766 N N . ARG A 1 96 ? 1.677 4.836 -16.036 1.00 92.19 96 ARG A N 1
ATOM 767 C CA . ARG A 1 96 ? 2.600 4.126 -15.137 1.00 92.19 96 ARG A CA 1
ATOM 768 C C . ARG A 1 96 ? 1.859 3.226 -14.152 1.00 92.19 96 ARG A C 1
ATOM 770 O O . ARG A 1 96 ? 2.229 2.070 -13.995 1.00 92.19 96 ARG A O 1
ATOM 777 N N . HIS A 1 97 ? 0.773 3.703 -13.539 1.00 90.62 97 HIS A N 1
ATOM 778 C CA . HIS A 1 97 ? -0.048 2.865 -12.655 1.00 90.62 97 HIS A CA 1
ATOM 779 C C . HIS A 1 97 ? -0.631 1.659 -13.388 1.00 90.62 97 HIS A C 1
ATOM 781 O O . HIS A 1 97 ? -0.575 0.544 -12.877 1.00 90.62 97 HIS A O 1
ATOM 787 N N . LYS A 1 98 ? -1.188 1.874 -14.583 1.00 93.50 98 LYS A N 1
ATOM 788 C CA . LYS A 1 98 ? -1.747 0.794 -15.393 1.00 93.50 98 LYS A CA 1
ATOM 789 C C . LYS A 1 98 ? -0.675 -0.242 -15.725 1.00 93.50 98 LYS A C 1
ATOM 791 O O . LYS A 1 98 ? -0.901 -1.429 -15.530 1.00 93.50 98 LYS A O 1
ATOM 796 N N . PHE A 1 99 ? 0.504 0.214 -16.138 1.00 92.00 99 PHE A N 1
ATOM 797 C CA . PHE A 1 99 ? 1.632 -0.660 -16.427 1.00 92.00 99 PHE A CA 1
ATOM 798 C C . PHE A 1 99 ? 2.031 -1.524 -15.223 1.00 92.00 99 PHE A C 1
ATOM 800 O O . PHE A 1 99 ? 2.254 -2.721 -15.379 1.00 92.00 99 PHE A O 1
ATOM 807 N N . ILE A 1 100 ? 2.072 -0.944 -14.020 1.00 90.56 100 ILE A N 1
ATOM 808 C CA . ILE A 1 100 ? 2.385 -1.666 -12.776 1.00 90.56 100 ILE A CA 1
ATOM 809 C C . ILE A 1 100 ? 1.320 -2.716 -12.456 1.00 90.56 100 ILE A C 1
ATOM 811 O O . ILE A 1 100 ? 1.654 -3.845 -12.104 1.00 90.56 100 ILE A O 1
ATOM 815 N N . VAL A 1 101 ? 0.042 -2.362 -12.607 1.00 91.75 101 VAL A N 1
ATOM 816 C CA . VAL A 1 101 ? -1.083 -3.285 -12.391 1.00 91.75 101 VAL A CA 1
ATOM 817 C C . VAL A 1 101 ? -1.030 -4.462 -13.367 1.00 91.75 101 VAL A C 1
ATOM 819 O O . VAL A 1 101 ? -1.273 -5.597 -12.959 1.00 91.75 101 VAL A O 1
ATOM 822 N N . ASP A 1 102 ? -0.668 -4.204 -14.623 1.00 92.25 102 ASP A N 1
ATOM 823 C CA . ASP A 1 102 ? -0.539 -5.230 -15.659 1.00 92.25 102 ASP A CA 1
ATOM 824 C C . ASP A 1 102 ? 0.738 -6.085 -15.482 1.00 92.25 102 ASP A C 1
ATOM 826 O O . ASP A 1 102 ? 0.802 -7.213 -15.973 1.00 92.25 102 ASP A O 1
ATOM 830 N N . ASN A 1 103 ? 1.736 -5.596 -14.731 1.00 89.94 103 ASN A N 1
ATOM 831 C CA . ASN A 1 103 ? 3.030 -6.251 -14.501 1.00 89.94 103 ASN A CA 1
ATOM 832 C C . ASN A 1 103 ? 3.365 -6.381 -12.997 1.00 89.94 103 ASN A C 1
ATOM 834 O O . ASN A 1 103 ? 4.368 -5.835 -12.523 1.00 89.94 103 ASN A O 1
ATOM 838 N N . PRO A 1 104 ? 2.584 -7.154 -12.218 1.00 91.12 104 PRO A N 1
ATOM 839 C CA . PRO A 1 104 ? 2.763 -7.241 -10.768 1.00 91.12 104 PRO A CA 1
ATOM 840 C C . PRO A 1 104 ? 4.055 -7.963 -10.351 1.00 91.12 104 PRO A C 1
ATOM 842 O O . PRO A 1 104 ? 4.585 -7.705 -9.273 1.00 91.12 104 PRO A O 1
ATOM 845 N N . GLY A 1 105 ? 4.579 -8.866 -11.188 1.00 91.75 105 GLY A N 1
ATOM 846 C CA . GLY A 1 105 ? 5.822 -9.597 -10.910 1.00 91.75 105 GLY A CA 1
ATOM 847 C C . GLY A 1 105 ? 7.034 -8.664 -10.794 1.00 91.75 105 GLY A C 1
ATOM 848 O O . GLY A 1 105 ? 7.665 -8.629 -9.740 1.00 91.75 105 GLY A O 1
ATOM 849 N N . PRO A 1 106 ? 7.335 -7.862 -11.829 1.00 88.19 106 PRO A N 1
ATOM 850 C CA . PRO A 1 106 ? 8.375 -6.837 -11.767 1.00 88.19 106 PRO A CA 1
ATOM 851 C C . PRO A 1 106 ? 8.209 -5.846 -10.610 1.00 88.19 106 PRO A C 1
ATOM 853 O O . PRO A 1 106 ? 9.195 -5.523 -9.953 1.00 88.19 106 PRO A O 1
ATOM 856 N N . ALA A 1 107 ? 6.976 -5.427 -10.303 1.00 87.88 107 ALA A N 1
ATOM 857 C CA . ALA A 1 107 ? 6.695 -4.559 -9.158 1.00 87.88 107 ALA A CA 1
ATOM 858 C C . ALA A 1 107 ? 7.079 -5.213 -7.819 1.00 87.88 107 ALA A C 1
ATOM 860 O O . ALA A 1 107 ? 7.683 -4.569 -6.961 1.00 87.88 107 ALA A O 1
ATOM 861 N N . ALA A 1 108 ? 6.799 -6.510 -7.657 1.00 90.06 108 ALA A N 1
ATOM 862 C CA . ALA A 1 108 ? 7.196 -7.261 -6.471 1.00 90.06 108 ALA A CA 1
ATOM 863 C C . ALA A 1 108 ? 8.723 -7.401 -6.346 1.00 90.06 108 ALA A C 1
ATOM 865 O O . ALA A 1 108 ? 9.252 -7.258 -5.246 1.00 90.06 108 ALA A O 1
ATOM 866 N N . ILE A 1 109 ? 9.432 -7.641 -7.456 1.00 89.81 109 ILE A N 1
ATOM 867 C CA . ILE A 1 109 ? 10.902 -7.728 -7.459 1.00 89.81 109 ILE A CA 1
ATOM 868 C C . ILE A 1 109 ? 11.508 -6.363 -7.122 1.00 89.81 109 ILE A C 1
ATOM 870 O O . ILE A 1 109 ? 12.380 -6.283 -6.266 1.00 89.81 109 ILE A O 1
ATOM 874 N N . PHE A 1 110 ? 11.020 -5.283 -7.738 1.00 89.44 110 PHE A N 1
ATOM 875 C CA . PHE A 1 110 ? 11.457 -3.923 -7.416 1.00 89.44 110 PHE A CA 1
ATOM 876 C C . PHE A 1 110 ? 11.270 -3.611 -5.928 1.00 89.44 110 PHE A C 1
ATOM 878 O O . PHE A 1 110 ? 12.201 -3.148 -5.272 1.00 89.44 110 PHE A O 1
ATOM 885 N N . PHE A 1 111 ? 10.090 -3.909 -5.377 1.00 87.62 111 PHE A N 1
ATOM 886 C CA . PHE A 1 111 ? 9.821 -3.721 -3.955 1.00 87.62 111 PHE A CA 1
ATOM 887 C C . PHE A 1 111 ? 10.813 -4.504 -3.085 1.00 87.62 111 PHE A C 1
ATOM 889 O O . PHE A 1 111 ? 11.400 -3.938 -2.165 1.00 87.62 111 PHE A O 1
ATOM 896 N N . ASP A 1 112 ? 11.032 -5.784 -3.387 1.00 89.38 112 ASP A N 1
ATOM 897 C CA . ASP A 1 112 ? 11.964 -6.640 -2.650 1.00 89.38 112 ASP A CA 1
ATOM 898 C C . ASP A 1 112 ? 13.405 -6.101 -2.693 1.00 89.38 112 ASP A C 1
ATOM 900 O O . ASP A 1 112 ? 14.053 -6.003 -1.651 1.00 89.38 112 ASP A O 1
ATOM 904 N N . GLU A 1 113 ? 13.883 -5.653 -3.856 1.00 88.62 113 GLU A N 1
ATOM 905 C CA . GLU A 1 113 ? 15.211 -5.044 -4.009 1.00 88.62 113 GLU A CA 1
ATOM 906 C C . GLU A 1 113 ? 15.349 -3.737 -3.214 1.00 88.62 113 GLU A C 1
ATOM 908 O O . GLU A 1 113 ? 16.334 -3.543 -2.496 1.00 88.62 113 GLU A O 1
ATOM 913 N N . VAL A 1 114 ? 14.337 -2.862 -3.253 1.00 87.00 114 VAL A N 1
ATOM 914 C CA . VAL A 1 114 ? 14.334 -1.620 -2.462 1.00 87.00 114 VAL A CA 1
ATOM 915 C C . VAL A 1 114 ? 14.365 -1.924 -0.962 1.00 87.00 114 VAL A C 1
ATOM 917 O O . VAL A 1 114 ? 15.115 -1.291 -0.216 1.00 87.00 114 VAL A O 1
ATOM 920 N N . ILE A 1 115 ? 13.595 -2.912 -0.500 1.00 86.19 115 ILE A N 1
ATOM 921 C CA . ILE A 1 115 ? 13.567 -3.311 0.913 1.00 86.19 115 ILE A CA 1
ATOM 922 C C . ILE A 1 115 ? 14.896 -3.939 1.341 1.00 86.19 115 ILE A C 1
ATOM 924 O O . ILE A 1 115 ? 15.431 -3.580 2.394 1.00 86.19 115 ILE A O 1
ATOM 928 N N . LYS A 1 116 ? 15.471 -4.826 0.524 1.00 87.06 116 LYS A N 1
ATOM 929 C CA . LYS A 1 116 ? 16.788 -5.425 0.778 1.00 87.06 116 LYS A CA 1
ATOM 930 C C . LYS A 1 116 ? 17.898 -4.382 0.834 1.00 87.06 116 LYS A C 1
ATOM 932 O O . LYS A 1 116 ? 18.782 -4.509 1.674 1.00 87.06 116 LYS A O 1
ATOM 937 N N . ALA A 1 117 ? 17.847 -3.347 -0.004 1.00 85.88 117 ALA A N 1
ATOM 938 C CA . ALA A 1 117 ? 18.792 -2.233 0.046 1.00 85.88 117 ALA A CA 1
ATOM 939 C C . ALA A 1 117 ? 18.587 -1.350 1.290 1.00 85.88 117 ALA A C 1
ATOM 941 O O . ALA A 1 117 ? 19.549 -0.849 1.874 1.00 85.88 117 ALA A O 1
ATOM 942 N N . PHE A 1 118 ? 17.337 -1.174 1.725 1.00 83.62 118 PHE A N 1
ATOM 943 C CA . PHE A 1 118 ? 16.995 -0.332 2.866 1.00 83.62 118 PHE A CA 1
ATOM 944 C C . PHE A 1 118 ? 17.366 -0.952 4.223 1.00 83.62 118 PHE A C 1
ATOM 946 O O . PHE A 1 118 ? 17.893 -0.254 5.089 1.00 83.62 118 PHE A O 1
ATOM 953 N N . ILE A 1 119 ? 17.100 -2.246 4.438 1.00 82.19 119 ILE A N 1
ATOM 954 C CA . ILE A 1 119 ? 17.272 -2.901 5.751 1.00 82.19 119 ILE A CA 1
ATOM 955 C C . ILE A 1 119 ? 18.694 -2.729 6.329 1.00 82.19 119 ILE A C 1
ATOM 957 O O . ILE A 1 119 ? 18.805 -2.354 7.500 1.00 82.19 119 ILE A O 1
ATOM 961 N N . PRO A 1 120 ? 19.786 -2.932 5.564 1.00 84.50 120 PRO A N 1
ATOM 962 C CA . PRO A 1 120 ? 21.141 -2.697 6.057 1.00 84.50 120 PRO A CA 1
ATOM 963 C C . PRO A 1 120 ? 21.396 -1.243 6.462 1.00 84.50 120 PRO A C 1
ATOM 965 O O . PRO A 1 120 ? 22.056 -1.013 7.471 1.00 84.50 120 PRO A O 1
ATOM 968 N N . LEU A 1 121 ? 20.853 -0.268 5.721 1.00 76.62 121 LEU A N 1
ATOM 969 C CA . LEU A 1 121 ? 20.971 1.162 6.041 1.00 76.62 121 LEU A CA 1
ATOM 970 C C . LEU A 1 121 ? 20.225 1.518 7.331 1.00 76.62 121 LEU A C 1
ATOM 972 O O . LEU A 1 121 ? 20.709 2.308 8.137 1.00 76.62 121 LEU A O 1
ATOM 976 N N . ALA A 1 122 ? 19.056 0.917 7.546 1.00 69.62 122 ALA A N 1
ATOM 977 C CA . ALA A 1 122 ? 18.297 1.098 8.777 1.00 69.62 122 ALA A CA 1
ATOM 978 C C . ALA A 1 122 ? 18.991 0.446 9.986 1.00 69.62 122 ALA A C 1
ATOM 980 O O . ALA A 1 122 ? 18.959 0.996 11.084 1.00 69.62 122 ALA A O 1
ATOM 981 N N . GLY A 1 123 ? 19.641 -0.706 9.785 1.00 65.88 123 GLY A N 1
ATOM 982 C CA . GLY A 1 123 ? 20.391 -1.419 10.824 1.00 65.88 123 GLY A CA 1
ATOM 983 C C . GLY A 1 123 ? 21.760 -0.812 11.150 1.00 65.88 123 GLY A C 1
ATOM 984 O O . GLY A 1 123 ? 22.268 -1.022 12.249 1.00 65.88 123 GLY A O 1
ATOM 985 N N . SER A 1 124 ? 22.355 -0.046 10.229 1.00 59.06 124 SER A N 1
ATOM 986 C CA . SER A 1 124 ? 23.658 0.608 10.406 1.00 59.06 124 SER A CA 1
ATOM 987 C C . SER A 1 124 ? 23.576 2.029 10.966 1.00 59.06 124 SER A C 1
ATOM 989 O O . SER A 1 124 ? 24.622 2.656 11.156 1.00 59.06 124 SER A O 1
ATOM 991 N N . ALA A 1 125 ? 22.370 2.532 11.265 1.00 55.09 125 ALA A N 1
ATOM 992 C CA . ALA A 1 125 ? 22.129 3.846 11.855 1.00 55.09 125 ALA A CA 1
ATOM 993 C C . ALA A 1 125 ? 22.665 3.932 13.299 1.00 55.09 125 ALA A C 1
ATOM 995 O O . ALA A 1 125 ? 21.929 3.987 14.281 1.00 55.09 125 ALA A O 1
ATOM 996 N N . SER A 1 126 ? 23.990 3.961 13.423 1.00 50.72 126 SER A N 1
ATOM 997 C CA . SER A 1 126 ? 24.691 4.545 14.558 1.00 50.72 126 SER A CA 1
ATOM 998 C C . SER A 1 126 ? 24.384 6.041 14.568 1.00 50.72 126 SER A C 1
ATOM 1000 O O . SER A 1 126 ? 24.337 6.665 13.510 1.00 50.72 126 SER A O 1
ATOM 1002 N N . TYR A 1 127 ? 24.152 6.601 15.754 1.00 51.50 127 TYR A N 1
ATOM 1003 C CA . TYR A 1 127 ? 23.870 8.020 15.992 1.00 51.50 127 TYR A CA 1
ATOM 1004 C C . TYR A 1 127 ? 24.630 8.954 15.029 1.00 51.50 127 TYR A C 1
ATOM 1006 O O . TYR A 1 127 ? 25.854 9.061 15.097 1.00 51.50 127 TYR A O 1
ATOM 1014 N N . VAL A 1 128 ? 23.897 9.637 14.143 1.00 51.31 128 VAL A N 1
ATOM 1015 C CA . VAL A 1 128 ? 24.448 10.679 13.268 1.00 51.31 128 VAL A CA 1
ATOM 1016 C C . VAL A 1 128 ? 24.294 12.021 13.990 1.00 51.31 128 VAL A C 1
ATOM 1018 O O . VAL A 1 128 ? 23.163 12.430 14.267 1.00 51.31 128 VAL A O 1
ATOM 1021 N N . PRO A 1 129 ? 25.393 12.721 14.321 1.00 43.06 129 PRO A N 1
ATOM 1022 C CA . PRO A 1 129 ? 25.326 14.001 15.006 1.00 43.06 129 PRO A CA 1
ATOM 1023 C C . PRO A 1 129 ? 24.503 15.036 14.215 1.00 43.06 129 PRO A C 1
ATOM 1025 O O . PRO A 1 129 ? 24.627 15.100 12.989 1.00 43.06 129 PRO A O 1
ATOM 1028 N N . PRO A 1 130 ? 23.745 15.924 14.888 1.00 46.78 130 PRO A N 1
ATOM 1029 C CA . PRO A 1 130 ? 22.839 16.882 14.239 1.00 46.78 130 PRO A CA 1
ATOM 1030 C C . PRO A 1 130 ? 23.487 17.784 13.178 1.00 46.78 130 PRO A C 1
ATOM 1032 O O . PRO A 1 130 ? 22.808 18.270 12.279 1.00 46.78 130 PRO A O 1
ATOM 1035 N N . HIS A 1 131 ? 24.802 17.998 13.250 1.00 54.53 131 HIS A N 1
ATOM 1036 C CA . HIS A 1 131 ? 25.535 18.833 12.300 1.00 54.53 131 HIS A CA 1
ATOM 1037 C C . HIS A 1 131 ? 25.816 18.150 10.947 1.00 54.53 131 HIS A C 1
ATOM 1039 O O . HIS A 1 131 ? 26.234 18.832 10.016 1.00 54.53 131 HIS A O 1
ATOM 1045 N N . MET A 1 132 ? 25.584 16.835 10.816 1.00 42.97 132 MET A N 1
ATOM 1046 C CA . MET A 1 132 ? 25.807 16.075 9.575 1.00 42.97 132 MET A CA 1
ATOM 1047 C C . MET A 1 132 ? 24.532 15.833 8.749 1.00 42.97 132 MET A C 1
ATOM 1049 O O . MET A 1 132 ? 24.607 15.290 7.650 1.00 42.97 132 MET A O 1
ATOM 1053 N N . LEU A 1 133 ? 23.357 16.276 9.214 1.00 50.59 133 LEU A N 1
ATOM 1054 C CA . LEU A 1 133 ? 22.092 16.152 8.477 1.00 50.59 133 LEU A CA 1
ATOM 1055 C C . LEU A 1 133 ? 21.936 17.257 7.418 1.00 50.59 133 LEU A C 1
ATOM 1057 O O . LEU A 1 133 ? 21.022 18.080 7.460 1.00 50.59 133 LEU A O 1
ATOM 1061 N N . ARG A 1 134 ? 22.837 17.280 6.435 1.00 50.00 134 ARG A N 1
ATOM 1062 C CA . ARG A 1 134 ? 22.618 17.974 5.161 1.00 50.00 134 ARG A CA 1
ATOM 1063 C C . ARG A 1 134 ? 23.038 17.061 4.025 1.00 50.00 134 ARG A C 1
ATOM 1065 O O . ARG A 1 134 ? 24.212 17.000 3.690 1.00 50.00 134 ARG A O 1
ATOM 1072 N N . THR A 1 135 ? 22.066 16.384 3.424 1.00 45.50 135 THR A N 1
ATOM 1073 C CA . THR A 1 135 ? 21.977 16.131 1.976 1.00 45.50 135 THR A CA 1
ATOM 1074 C C . THR A 1 135 ? 20.647 15.448 1.657 1.00 45.50 135 THR A C 1
ATOM 1076 O O . THR A 1 135 ? 20.076 14.734 2.476 1.00 45.50 135 THR A O 1
ATOM 1079 N N . GLN A 1 136 ? 20.114 15.773 0.481 1.00 47.00 136 GLN A N 1
ATOM 1080 C CA . GLN A 1 136 ? 18.809 15.363 -0.026 1.00 47.00 136 GLN A CA 1
ATOM 1081 C C . GLN A 1 136 ? 18.742 13.836 -0.173 1.00 47.00 136 GLN A C 1
ATOM 1083 O O . GLN A 1 136 ? 19.453 13.258 -0.989 1.00 47.00 136 GLN A O 1
ATOM 1088 N N . SER A 1 137 ? 17.886 13.192 0.620 1.00 44.84 137 SER A N 1
ATOM 1089 C CA . SER A 1 137 ? 17.528 11.782 0.460 1.00 44.84 137 SER A CA 1
ATOM 1090 C C . SER A 1 137 ? 16.291 11.670 -0.445 1.00 44.84 137 SER A C 1
ATOM 1092 O O . SER A 1 137 ? 15.361 12.462 -0.271 1.00 44.84 137 SER A O 1
ATOM 1094 N N . PRO A 1 138 ? 16.225 10.695 -1.374 1.00 43.22 138 PRO A N 1
ATOM 1095 C CA . PRO A 1 138 ? 15.023 10.418 -2.167 1.00 43.22 138 PRO A CA 1
ATOM 1096 C C . PRO A 1 138 ? 13.873 9.827 -1.329 1.00 43.22 138 PRO A C 1
ATOM 1098 O O . PRO A 1 138 ? 12.755 9.690 -1.820 1.00 43.22 138 PRO A O 1
ATOM 1101 N N . PHE A 1 139 ? 14.115 9.491 -0.058 1.00 42.66 139 PHE A N 1
ATOM 1102 C CA . PHE A 1 139 ? 13.114 8.920 0.834 1.00 42.66 139 PHE A CA 1
ATOM 1103 C C . PHE A 1 139 ? 12.394 10.016 1.619 1.00 42.66 139 PHE A C 1
ATOM 1105 O O . PHE A 1 139 ? 12.962 10.641 2.517 1.00 42.66 139 PHE A O 1
ATOM 1112 N N . LYS A 1 140 ? 11.106 10.219 1.325 1.00 41.78 140 LYS A N 1
ATOM 1113 C CA . LYS A 1 140 ? 10.229 11.019 2.183 1.00 41.78 140 LYS A CA 1
ATOM 1114 C C . LYS A 1 140 ? 9.878 10.188 3.421 1.00 41.78 140 LYS A C 1
ATOM 1116 O O . LYS A 1 140 ? 8.998 9.337 3.382 1.00 41.78 140 LYS A O 1
ATOM 1121 N N . MET A 1 141 ? 10.614 10.403 4.506 1.00 41.75 141 MET A N 1
ATOM 1122 C CA . MET A 1 141 ? 10.369 9.750 5.790 1.00 41.75 141 MET A CA 1
ATOM 1123 C C . MET A 1 141 ? 9.319 10.556 6.566 1.00 41.75 141 MET A C 1
ATOM 1125 O O . MET A 1 141 ? 9.616 11.632 7.079 1.00 41.75 141 MET A O 1
ATOM 1129 N N . GLU A 1 142 ? 8.082 10.063 6.634 1.00 38.75 142 GLU A N 1
ATOM 1130 C CA . GLU A 1 142 ? 7.057 10.623 7.521 1.00 38.75 142 GLU A CA 1
ATOM 1131 C C . GLU A 1 142 ? 7.095 9.880 8.860 1.00 38.75 142 GLU A C 1
ATOM 1133 O O . GLU A 1 142 ? 6.670 8.732 8.979 1.00 38.75 142 GLU A O 1
ATOM 1138 N N . VAL A 1 143 ? 7.646 10.540 9.879 1.00 38.50 143 VAL A N 1
ATOM 1139 C CA . VAL A 1 143 ? 7.601 10.065 11.264 1.00 38.50 143 VAL A CA 1
ATOM 1140 C C . VAL A 1 143 ? 6.231 10.427 11.827 1.00 38.50 143 VAL A C 1
ATOM 1142 O O . VAL A 1 143 ? 5.952 11.595 12.089 1.00 38.50 143 VAL A O 1
ATOM 1145 N N . SER A 1 144 ? 5.362 9.432 11.990 1.00 36.06 144 SER A N 1
ATOM 1146 C CA . SER A 1 144 ? 4.133 9.595 12.770 1.00 36.06 144 SER A CA 1
ATOM 1147 C C . SER A 1 144 ? 4.463 9.323 14.236 1.00 36.06 144 SER A C 1
ATOM 1149 O O . SER A 1 144 ? 4.811 8.193 14.578 1.00 36.06 144 SER A O 1
ATOM 1151 N N . VAL A 1 145 ? 4.414 10.371 15.064 1.00 35.00 145 VAL A N 1
ATOM 1152 C CA . VAL A 1 145 ? 4.507 10.278 16.534 1.00 35.00 145 VAL A CA 1
ATOM 1153 C C . VAL A 1 145 ? 3.149 9.894 17.109 1.00 35.00 145 VAL A C 1
ATOM 1155 O O . VAL A 1 145 ? 2.140 10.471 16.645 1.00 35.00 145 VAL A O 1
#

Organism: NCBI:txid1033008